Protein AF-A0A512UKI4-F1 (afdb_monomer_lite)

Secondary structure (DSSP, 8-state):
--HHHHHHHHHHHTT---TTHHHHHHT-------------S---S-----EEE--EEEEETTEEEEESS-SSTTTSPPSEEETTSPBP--GGG-GGGPPPPTT---SSSS------SS--TT-------

pLDDT: mean 79.52, std 14.05, range [40.56, 93.88]

Sequence (129 aa):
MSNIEQLFFLLKTHNFKTDGLENYLSDSPLETKTDGTTKDDSHWEYAFEVIVENQRGIKFLGIPLFSGKSLLPLVDPPMYQRLDGVKISLAHESMSNYPLRRRLDWSWPSWYVLMLHDVDEAGWVYSPF

Structure (mmCIF, N/CA/C/O backbone):
data_AF-A0A512UKI4-F1
#
_entry.id   AF-A0A512UKI4-F1
#
loop_
_atom_site.group_PDB
_atom_site.id
_atom_site.type_symbol
_atom_site.label_atom_id
_atom_site.label_alt_id
_atom_site.label_comp_id
_atom_site.label_asym_id
_atom_site.label_entity_id
_atom_site.label_seq_id
_atom_site.pdbx_PDB_ins_code
_atom_site.Cartn_x
_atom_site.Cartn_y
_atom_site.Cartn_z
_atom_site.occupancy
_atom_site.B_iso_or_equiv
_atom_site.auth_seq_id
_atom_site.auth_comp_id
_atom_site.auth_asym_id
_atom_site.auth_atom_id
_atom_site.pdbx_PDB_model_num
ATOM 1 N N . MET A 1 1 ? -0.323 -6.938 -23.222 1.00 51.78 1 MET A N 1
ATOM 2 C CA . MET A 1 1 ? -0.646 -5.947 -22.182 1.00 51.78 1 MET A CA 1
ATOM 3 C C . MET A 1 1 ? 0.643 -5.558 -21.501 1.00 51.78 1 MET A C 1
ATOM 5 O O . MET A 1 1 ? 1.372 -6.463 -21.099 1.00 51.78 1 MET A O 1
ATOM 9 N N . SER A 1 2 ? 0.952 -4.266 -21.437 1.00 68.12 2 SER A N 1
ATOM 10 C CA . SER A 1 2 ? 2.108 -3.780 -20.671 1.00 68.12 2 SER A CA 1
ATOM 11 C C . SER A 1 2 ? 1.886 -4.039 -19.173 1.00 68.12 2 SER A C 1
ATOM 13 O O . SER A 1 2 ? 0.745 -4.156 -18.721 1.00 68.12 2 SER A O 1
ATOM 15 N N . ASN A 1 3 ? 2.950 -4.137 -18.371 1.00 78.94 3 ASN A N 1
ATOM 16 C CA . ASN A 1 3 ? 2.784 -4.325 -16.922 1.00 78.94 3 ASN A CA 1
ATOM 17 C C . ASN A 1 3 ? 2.151 -3.099 -16.236 1.00 78.94 3 ASN A C 1
ATOM 19 O O . ASN A 1 3 ? 1.523 -3.249 -15.190 1.00 78.94 3 ASN A O 1
ATOM 23 N N . ILE A 1 4 ? 2.220 -1.917 -16.862 1.00 83.81 4 ILE A N 1
ATOM 24 C CA . ILE A 1 4 ? 1.447 -0.731 -16.459 1.00 83.81 4 ILE A CA 1
ATOM 25 C C . ILE A 1 4 ? -0.059 -0.960 -16.672 1.00 83.81 4 ILE A C 1
ATOM 27 O O . ILE A 1 4 ? -0.853 -0.706 -15.770 1.00 83.81 4 ILE A O 1
ATOM 31 N N . GLU A 1 5 ? -0.475 -1.485 -17.828 1.00 83.62 5 GLU A N 1
ATOM 32 C CA . GLU A 1 5 ? -1.890 -1.801 -18.082 1.00 83.62 5 GLU A CA 1
ATOM 33 C C . GLU A 1 5 ? -2.419 -2.856 -17.108 1.00 83.62 5 GLU A C 1
ATOM 35 O O . GLU A 1 5 ? -3.546 -2.737 -16.630 1.00 83.62 5 GLU A O 1
ATOM 40 N N . GLN A 1 6 ? -1.606 -3.867 -16.780 1.00 85.31 6 GLN A N 1
ATOM 41 C CA . GLN A 1 6 ? -1.963 -4.872 -15.776 1.00 85.31 6 GLN A CA 1
ATOM 42 C C . GLN A 1 6 ? -2.141 -4.250 -14.389 1.00 85.31 6 GLN A C 1
ATOM 44 O O . GLN A 1 6 ? -3.101 -4.589 -13.700 1.00 85.31 6 GLN A O 1
ATOM 49 N N . LEU A 1 7 ? -1.266 -3.317 -13.996 1.00 87.44 7 LEU A N 1
ATOM 50 C CA . LEU A 1 7 ? -1.404 -2.570 -12.747 1.00 87.44 7 LEU A CA 1
ATOM 51 C C . LEU A 1 7 ? -2.714 -1.777 -12.725 1.00 87.44 7 LEU A C 1
ATOM 53 O O . LEU A 1 7 ? -3.484 -1.907 -11.776 1.00 87.44 7 LEU A O 1
ATOM 57 N N . PHE A 1 8 ? -3.002 -0.996 -13.769 1.00 89.12 8 PHE A N 1
ATOM 58 C CA . PHE A 1 8 ? -4.243 -0.220 -13.833 1.00 89.12 8 PHE A CA 1
ATOM 59 C C . PHE A 1 8 ? -5.480 -1.106 -13.832 1.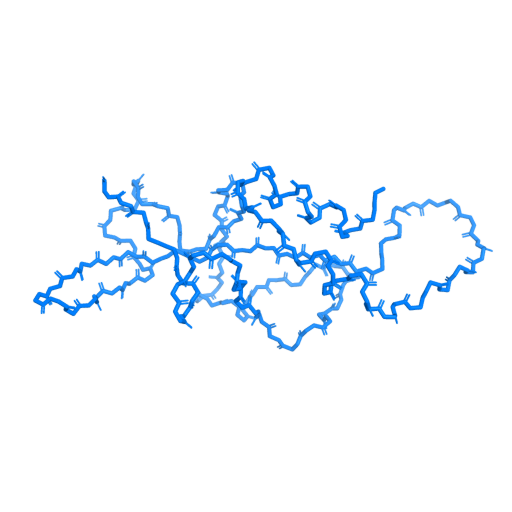00 89.12 8 PHE A C 1
ATOM 61 O O . PHE A 1 8 ? -6.450 -0.798 -13.142 1.00 89.12 8 PHE A O 1
ATOM 68 N N . PHE A 1 9 ? -5.452 -2.209 -14.577 1.00 88.75 9 PHE A N 1
ATOM 69 C CA . PHE A 1 9 ? -6.532 -3.185 -14.574 1.00 88.75 9 PHE A CA 1
ATOM 70 C C . PHE A 1 9 ? -6.758 -3.747 -13.170 1.00 88.75 9 PHE A C 1
ATOM 72 O O . PHE A 1 9 ? -7.896 -3.792 -12.705 1.00 88.75 9 PHE A O 1
ATOM 79 N N . LEU A 1 10 ? -5.685 -4.129 -12.480 1.00 89.25 10 LEU A N 1
ATOM 80 C CA . LEU A 1 10 ? -5.744 -4.686 -11.136 1.00 89.25 10 LEU A CA 1
ATOM 81 C C . LEU A 1 10 ? -6.292 -3.657 -10.136 1.00 89.25 10 LEU A C 1
ATOM 83 O O . LEU A 1 10 ? -7.233 -3.961 -9.407 1.00 89.25 10 LEU A O 1
ATOM 87 N N . LEU A 1 11 ? -5.786 -2.423 -10.150 1.00 89.88 11 LEU A N 1
ATOM 88 C CA . LEU A 1 11 ? -6.280 -1.333 -9.303 1.00 89.88 11 LEU A CA 1
ATOM 89 C C . LEU A 1 11 ? -7.776 -1.070 -9.539 1.00 89.88 11 LEU A C 1
ATOM 91 O O . LEU A 1 11 ? -8.565 -1.115 -8.594 1.00 89.88 11 LEU A O 1
ATOM 95 N N . LYS A 1 12 ? -8.192 -0.900 -10.799 1.00 90.19 12 LYS A N 1
ATOM 96 C CA . LYS A 1 12 ? -9.599 -0.657 -11.161 1.00 90.19 12 LYS A CA 1
ATOM 97 C C . LYS A 1 12 ? -10.510 -1.820 -10.771 1.00 90.19 12 LYS A C 1
ATOM 99 O O . LYS A 1 12 ? -11.610 -1.589 -10.279 1.00 90.19 12 LYS A O 1
ATOM 104 N N . THR A 1 13 ? -10.045 -3.059 -10.944 1.00 92.25 13 THR A N 1
ATOM 105 C CA . THR A 1 13 ? -10.786 -4.271 -10.548 1.00 92.25 13 THR A CA 1
ATOM 106 C C . THR A 1 13 ? -11.046 -4.307 -9.043 1.00 92.25 13 THR A C 1
ATOM 108 O O . THR A 1 13 ? -12.090 -4.789 -8.611 1.00 92.25 13 THR A O 1
ATOM 111 N N . HIS A 1 14 ? -10.134 -3.752 -8.245 1.00 87.62 14 HIS A N 1
ATOM 112 C CA . HIS A 1 14 ? -10.255 -3.664 -6.791 1.00 87.62 14 HIS A CA 1
ATOM 113 C C . HIS A 1 14 ? -10.781 -2.305 -6.304 1.00 87.62 14 HIS A C 1
ATOM 115 O O . HIS A 1 14 ? -10.539 -1.924 -5.162 1.00 87.62 14 HIS A O 1
ATOM 121 N N . ASN A 1 15 ? -11.537 -1.590 -7.146 1.00 85.81 15 ASN A N 1
ATOM 122 C CA . ASN A 1 15 ? -12.182 -0.307 -6.842 1.00 85.81 15 ASN A CA 1
ATOM 123 C C . ASN A 1 15 ? -11.225 0.843 -6.483 1.00 85.81 15 ASN A C 1
ATOM 125 O O . ASN A 1 15 ? -11.661 1.856 -5.930 1.00 85.81 15 ASN A O 1
ATOM 129 N N . PHE A 1 16 ? -9.944 0.739 -6.836 1.00 85.56 16 PHE A N 1
ATOM 130 C CA . PHE A 1 16 ? -9.043 1.882 -6.798 1.00 85.56 16 PHE A CA 1
ATOM 131 C C . PHE A 1 16 ? -9.302 2.724 -8.040 1.00 85.56 16 PHE A C 1
ATOM 133 O O . PHE A 1 16 ? -9.188 2.256 -9.177 1.00 85.56 16 PHE A O 1
ATOM 140 N N . LYS A 1 17 ? -9.653 3.989 -7.823 1.00 83.50 17 LYS A N 1
ATOM 141 C CA . LYS A 1 17 ? -9.563 4.985 -8.884 1.00 83.50 17 LYS A CA 1
ATOM 142 C C . LYS A 1 17 ? -8.071 5.198 -9.182 1.00 83.50 17 LYS A C 1
ATOM 144 O O . LYS A 1 17 ? -7.221 5.064 -8.302 1.00 83.50 17 LYS A O 1
ATOM 149 N N . THR A 1 18 ? -7.745 5.428 -10.445 1.00 84.81 18 THR A N 1
ATOM 150 C CA . THR A 1 18 ? -6.351 5.564 -10.898 1.00 84.81 18 THR A CA 1
ATOM 151 C C . THR A 1 18 ? -6.090 6.916 -11.535 1.00 84.81 18 THR A C 1
ATOM 153 O O . THR A 1 18 ? -4.981 7.143 -11.999 1.00 84.81 18 THR A O 1
ATOM 156 N N . ASP A 1 19 ? -7.089 7.803 -11.522 1.00 83.25 19 ASP A N 1
ATOM 157 C CA . ASP A 1 19 ? -7.083 9.068 -12.244 1.00 83.25 19 ASP A CA 1
ATOM 158 C C . ASP A 1 19 ? -5.819 9.877 -11.918 1.00 83.25 19 ASP A C 1
ATOM 160 O O . ASP A 1 19 ? -5.608 10.311 -10.784 1.00 83.25 19 ASP A O 1
ATOM 164 N N . GLY A 1 20 ? -4.970 10.073 -12.924 1.00 79.38 20 GLY A N 1
ATOM 165 C CA . GLY A 1 20 ? -3.742 10.858 -12.817 1.00 79.38 20 GLY A CA 1
ATOM 166 C C . GLY A 1 20 ? -2.484 10.020 -12.601 1.00 79.38 20 GLY A C 1
ATOM 167 O O . GLY A 1 20 ? -1.412 10.469 -13.005 1.00 79.38 20 GLY A O 1
ATOM 168 N N . LEU A 1 21 ? -2.589 8.788 -12.084 1.00 83.31 21 LEU A N 1
ATOM 169 C CA . LEU A 1 21 ? -1.461 7.848 -12.020 1.00 83.31 21 LEU A CA 1
ATOM 170 C C . LEU A 1 21 ? -0.964 7.495 -13.432 1.00 83.31 21 LEU A C 1
ATOM 172 O O . LEU A 1 21 ? 0.236 7.299 -13.629 1.00 83.31 21 LEU A O 1
ATOM 176 N N . GLU A 1 22 ? -1.863 7.482 -14.422 1.00 80.25 22 GLU A N 1
ATOM 177 C CA . GLU A 1 22 ? -1.510 7.296 -15.832 1.00 80.25 22 GLU A CA 1
ATOM 178 C C . GLU A 1 22 ? -0.489 8.332 -16.299 1.00 80.25 22 GLU A C 1
ATOM 180 O O . GLU A 1 22 ? 0.485 7.964 -16.948 1.00 80.25 22 GLU A O 1
ATOM 185 N N . ASN A 1 23 ? -0.648 9.599 -15.914 1.00 78.19 23 ASN A N 1
ATOM 186 C CA . ASN A 1 23 ? 0.254 10.669 -16.340 1.00 78.19 23 ASN A CA 1
ATOM 187 C C . ASN A 1 23 ? 1.652 10.504 -15.722 1.00 78.19 23 ASN A C 1
ATOM 189 O O . ASN A 1 23 ? 2.651 10.654 -16.416 1.00 78.19 23 ASN A O 1
ATOM 193 N N . TYR A 1 24 ? 1.732 10.123 -14.442 1.00 76.50 24 TYR A N 1
ATOM 194 C CA . TYR A 1 24 ? 3.014 9.941 -13.749 1.00 76.50 24 TYR A CA 1
ATOM 195 C C . TYR A 1 24 ? 3.808 8.729 -14.249 1.00 76.50 24 TYR A C 1
ATOM 197 O O . TYR A 1 24 ? 5.036 8.771 -14.290 1.00 76.50 24 TYR A O 1
ATOM 205 N N . LEU A 1 25 ? 3.122 7.643 -14.615 1.00 77.69 25 LEU A N 1
ATOM 206 C CA . LEU A 1 25 ? 3.778 6.421 -15.085 1.00 77.69 25 LEU A CA 1
ATOM 207 C C . LEU A 1 25 ? 4.061 6.434 -16.594 1.00 77.69 25 LEU A C 1
ATOM 209 O O . LEU A 1 25 ? 4.977 5.740 -17.031 1.00 77.69 25 LEU A O 1
ATOM 213 N N . SER A 1 26 ? 3.320 7.222 -17.382 1.00 66.06 26 SER A N 1
ATOM 214 C CA . SER A 1 26 ? 3.528 7.326 -18.838 1.00 66.06 26 SER A CA 1
ATOM 215 C C . SER A 1 26 ? 4.738 8.182 -19.220 1.00 66.06 26 SER A C 1
ATOM 217 O O . SER A 1 26 ? 5.324 7.950 -20.273 1.00 66.06 26 SER A O 1
ATOM 219 N N . ASP A 1 27 ? 5.140 9.129 -18.367 1.00 57.28 27 ASP A N 1
ATOM 220 C CA . ASP A 1 27 ? 6.273 10.036 -18.618 1.00 57.28 27 ASP A CA 1
ATOM 221 C C . ASP A 1 27 ? 7.645 9.437 -18.261 1.00 57.28 27 ASP A C 1
ATOM 223 O O . ASP A 1 27 ? 8.673 10.094 -18.431 1.00 57.28 27 ASP A O 1
ATOM 227 N N . SER A 1 28 ? 7.706 8.193 -17.770 1.00 55.38 28 SER A N 1
ATOM 228 C CA . SER A 1 28 ? 8.994 7.552 -17.494 1.00 55.38 28 SER A CA 1
ATOM 229 C C . SER A 1 28 ? 9.685 7.160 -18.809 1.00 55.38 28 SER A C 1
ATOM 231 O O . SER A 1 28 ? 9.144 6.332 -19.546 1.00 55.38 28 SER A O 1
ATOM 233 N N . PRO A 1 29 ? 10.887 7.695 -19.112 1.00 48.19 29 PRO A N 1
ATOM 234 C CA . PRO A 1 29 ? 11.662 7.322 -20.288 1.00 48.19 29 PRO A CA 1
ATOM 235 C C . PRO A 1 29 ? 12.311 5.958 -20.032 1.00 48.19 29 PRO A C 1
ATOM 237 O O . PRO A 1 29 ? 13.512 5.848 -19.803 1.00 48.19 29 PRO A O 1
ATOM 240 N N . LEU A 1 30 ? 11.500 4.906 -19.993 1.00 52.75 30 LEU A N 1
ATOM 241 C CA . LEU A 1 30 ? 11.996 3.539 -19.976 1.00 52.75 30 LEU A CA 1
ATOM 242 C C . LEU A 1 30 ? 12.351 3.197 -21.423 1.00 52.75 30 LEU A C 1
ATOM 244 O O . LEU A 1 30 ? 11.484 3.113 -22.296 1.00 52.75 30 LEU A O 1
ATOM 248 N N . GLU A 1 31 ? 13.657 3.153 -21.692 1.00 45.91 31 GLU A N 1
ATOM 249 C CA . GLU A 1 31 ? 14.222 2.874 -23.006 1.00 45.91 31 GLU A CA 1
ATOM 250 C C . GLU A 1 31 ? 13.696 1.535 -23.528 1.00 45.91 31 GLU A C 1
ATOM 252 O O . GLU A 1 31 ? 14.177 0.467 -23.161 1.00 45.91 31 GLU A O 1
ATOM 257 N N . THR A 1 32 ? 12.758 1.583 -24.471 1.00 42.50 32 THR A N 1
ATOM 258 C CA . THR A 1 32 ? 12.370 0.406 -25.247 1.00 42.50 32 THR A CA 1
ATOM 259 C C . THR A 1 32 ? 13.504 0.049 -26.207 1.00 42.50 32 THR A C 1
ATOM 261 O O . THR A 1 32 ? 13.480 0.369 -27.395 1.00 42.50 32 THR A O 1
ATOM 264 N N . LYS A 1 33 ? 14.539 -0.632 -25.708 1.00 44.94 33 LYS A N 1
ATOM 265 C CA . LYS A 1 33 ? 15.500 -1.325 -26.571 1.00 44.94 33 LYS A CA 1
ATOM 266 C C . LYS A 1 33 ? 14.844 -2.586 -27.117 1.00 44.94 33 LYS A C 1
ATOM 268 O O . LYS A 1 33 ? 14.987 -3.677 -26.577 1.00 44.94 33 LYS A O 1
ATOM 273 N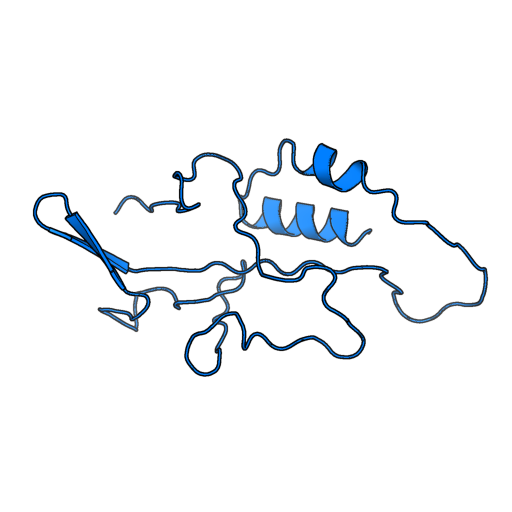 N . THR A 1 34 ? 14.118 -2.431 -28.218 1.00 44.84 34 THR A N 1
ATOM 274 C CA . THR A 1 34 ? 13.793 -3.545 -29.111 1.00 44.84 34 THR A CA 1
ATOM 275 C C . THR A 1 34 ? 15.068 -3.994 -29.816 1.00 44.84 34 THR A C 1
ATOM 277 O O . THR A 1 34 ? 15.401 -3.462 -30.873 1.00 44.84 34 THR A O 1
ATOM 280 N N . ASP A 1 35 ? 15.775 -4.964 -29.236 1.00 43.66 35 ASP A N 1
ATOM 281 C CA . ASP A 1 35 ? 16.711 -5.791 -29.994 1.00 43.66 35 ASP A CA 1
ATOM 282 C C . ASP A 1 35 ? 15.992 -7.079 -30.413 1.00 43.66 35 ASP A C 1
ATOM 284 O O . ASP A 1 35 ? 15.374 -7.779 -29.607 1.00 43.66 35 ASP A O 1
ATOM 288 N N . GLY A 1 36 ? 15.958 -7.326 -31.718 1.00 56.41 36 GLY A N 1
ATOM 289 C CA . GLY A 1 36 ? 15.146 -8.376 -32.310 1.00 56.41 36 GLY A CA 1
ATOM 290 C C . GLY A 1 36 ? 15.835 -9.725 -32.203 1.00 56.41 36 GLY A C 1
ATOM 291 O O . GLY A 1 36 ? 16.745 -9.991 -32.977 1.00 56.41 36 GLY A O 1
ATOM 292 N N . THR A 1 37 ? 15.376 -10.616 -31.320 1.00 40.56 37 THR A N 1
ATOM 293 C CA . THR A 1 37 ? 15.659 -12.062 -31.396 1.00 40.56 37 THR A CA 1
ATOM 294 C C . THR A 1 37 ? 14.565 -12.877 -30.680 1.00 40.56 37 THR A C 1
ATOM 296 O O . THR A 1 37 ? 14.385 -12.783 -29.476 1.00 40.56 37 THR A O 1
ATOM 299 N N . THR A 1 38 ? 13.819 -13.644 -31.487 1.00 43.84 38 THR A N 1
ATOM 300 C CA . THR A 1 38 ? 13.020 -14.868 -31.219 1.00 43.84 38 THR A CA 1
ATOM 301 C C . THR A 1 38 ? 12.186 -15.036 -29.932 1.00 43.84 38 THR A C 1
ATOM 303 O O . THR A 1 38 ? 12.714 -15.214 -28.844 1.00 43.84 38 THR A O 1
ATOM 306 N N . LYS A 1 39 ? 10.862 -15.174 -30.149 1.00 56.72 39 LYS A N 1
ATOM 307 C CA . LYS A 1 39 ? 9.850 -15.946 -29.386 1.00 56.72 39 LYS A CA 1
ATOM 308 C C . LYS A 1 39 ? 10.416 -17.000 -28.408 1.00 56.72 39 LYS A C 1
ATOM 310 O O . LYS A 1 39 ? 10.835 -18.057 -28.870 1.00 56.72 39 LYS A O 1
ATOM 315 N N . ASP A 1 40 ? 10.314 -16.760 -27.106 1.00 50.78 40 ASP A N 1
ATOM 316 C CA . ASP A 1 40 ? 9.450 -17.454 -26.128 1.00 50.78 40 ASP A CA 1
ATOM 317 C C . ASP A 1 40 ? 9.671 -16.784 -24.754 1.00 50.78 40 ASP A C 1
ATOM 319 O O . ASP A 1 40 ? 10.725 -16.196 -24.529 1.00 50.78 40 ASP A O 1
ATOM 323 N N . ASP A 1 41 ? 8.685 -16.858 -23.865 1.00 50.88 41 ASP A N 1
ATOM 324 C CA . ASP A 1 41 ? 8.558 -16.152 -22.577 1.00 50.88 41 ASP A CA 1
ATOM 325 C C . ASP A 1 41 ? 8.127 -14.677 -22.677 1.00 50.88 41 ASP A C 1
ATOM 327 O O . ASP A 1 41 ? 8.710 -13.840 -23.363 1.00 50.88 41 ASP A O 1
ATOM 331 N N . SER A 1 42 ? 7.067 -14.329 -21.947 1.00 56.16 42 SER A N 1
ATOM 332 C CA . SER A 1 42 ? 6.592 -12.957 -21.760 1.00 56.16 42 SER A CA 1
ATOM 333 C C . SER A 1 42 ? 7.671 -12.104 -21.075 1.00 56.16 42 SER A C 1
ATOM 335 O O . SER A 1 42 ? 7.692 -11.995 -19.848 1.00 56.16 42 SER A O 1
ATOM 337 N N . HIS A 1 43 ? 8.584 -11.534 -21.862 1.00 57.78 43 HIS A N 1
ATOM 338 C CA . HIS A 1 43 ? 9.648 -10.652 -21.397 1.00 57.78 43 HIS A CA 1
ATOM 339 C C . HIS A 1 43 ? 9.040 -9.313 -20.970 1.00 57.78 43 HIS A C 1
ATOM 341 O O . HIS A 1 43 ? 8.799 -8.425 -21.78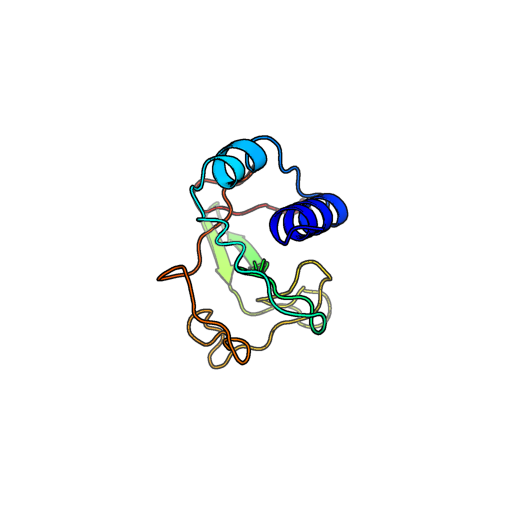8 1.00 57.78 43 HIS A O 1
ATOM 347 N N . TRP A 1 44 ? 8.724 -9.192 -19.685 1.00 65.44 44 TRP A N 1
ATOM 348 C CA . TRP A 1 44 ? 8.398 -7.909 -19.082 1.00 65.44 44 TRP A CA 1
ATOM 349 C C . TRP A 1 44 ? 9.693 -7.227 -18.622 1.00 65.44 44 TRP A C 1
ATOM 351 O O . TRP A 1 44 ? 10.619 -7.888 -18.165 1.00 65.44 44 TRP A O 1
ATOM 361 N N . GLU A 1 45 ? 9.761 -5.904 -18.756 1.00 74.94 45 GLU A N 1
ATOM 362 C CA . GLU A 1 45 ? 10.926 -5.108 -18.337 1.00 74.94 45 GLU A CA 1
ATOM 363 C C . GLU A 1 45 ? 10.858 -4.723 -16.849 1.00 74.94 45 GLU A C 1
ATOM 365 O O . GLU A 1 45 ? 11.865 -4.695 -16.152 1.00 74.94 45 GLU A O 1
ATOM 370 N N . TYR A 1 46 ? 9.651 -4.492 -16.331 1.00 79.94 46 TYR A N 1
ATOM 371 C CA . TYR A 1 46 ? 9.390 -4.141 -14.933 1.00 79.94 46 TYR A CA 1
ATOM 372 C C . TYR A 1 46 ? 8.064 -4.751 -14.482 1.00 79.94 46 TYR A C 1
ATOM 374 O O . TYR A 1 46 ? 7.186 -4.967 -15.312 1.00 79.94 46 TYR A O 1
ATOM 382 N N . ALA A 1 47 ? 7.875 -5.001 -13.186 1.00 84.38 47 ALA A N 1
ATOM 383 C CA . ALA A 1 47 ? 6.618 -5.485 -12.610 1.00 84.38 47 ALA A CA 1
ATOM 384 C C . ALA A 1 47 ? 6.297 -4.727 -11.317 1.00 84.38 47 ALA A C 1
ATOM 386 O O . ALA A 1 47 ? 7.201 -4.376 -10.564 1.00 84.38 47 ALA A O 1
ATOM 387 N N . PHE A 1 48 ? 5.009 -4.504 -11.055 1.00 87.38 48 PHE A N 1
ATOM 388 C CA . PHE A 1 48 ? 4.547 -3.819 -9.852 1.00 87.38 48 PHE A CA 1
ATOM 389 C C . PHE A 1 48 ? 3.933 -4.803 -8.867 1.00 87.38 48 PHE A C 1
ATOM 391 O O . PHE A 1 48 ? 3.234 -5.743 -9.254 1.00 87.38 48 PHE A O 1
ATOM 398 N N . GLU A 1 49 ? 4.153 -4.546 -7.584 1.00 88.75 49 GLU A N 1
ATOM 399 C CA . GLU A 1 49 ? 3.463 -5.236 -6.508 1.00 88.75 49 GLU A CA 1
ATOM 400 C C . GLU A 1 49 ? 2.730 -4.221 -5.640 1.00 88.75 49 GLU A C 1
ATOM 402 O O . GLU A 1 49 ? 3.302 -3.217 -5.221 1.00 88.75 49 GLU A O 1
ATOM 407 N N . VAL A 1 50 ? 1.448 -4.491 -5.394 1.00 91.75 50 VAL A N 1
ATOM 408 C CA . VAL A 1 50 ? 0.591 -3.662 -4.548 1.00 91.75 50 VAL A CA 1
ATOM 409 C C . VAL A 1 50 ? 0.127 -4.506 -3.376 1.00 91.75 50 VAL A C 1
ATOM 411 O O . VAL A 1 50 ? -0.435 -5.592 -3.549 1.00 91.75 50 VAL A O 1
ATOM 414 N N . ILE A 1 51 ? 0.402 -4.004 -2.180 1.00 93.88 51 ILE A N 1
ATOM 415 C CA . ILE A 1 51 ? 0.121 -4.669 -0.915 1.00 93.88 51 ILE A CA 1
ATOM 416 C C . ILE A 1 51 ? -0.689 -3.704 -0.069 1.00 93.88 51 ILE A C 1
ATOM 418 O O . ILE A 1 51 ? -0.369 -2.521 0.015 1.00 93.88 51 ILE A O 1
ATOM 422 N N . VAL A 1 52 ? -1.735 -4.227 0.553 1.00 92.75 52 VAL A N 1
ATOM 423 C CA . VAL A 1 52 ? -2.549 -3.499 1.517 1.00 92.75 52 VAL A CA 1
ATOM 424 C C . VAL A 1 52 ? -2.031 -3.829 2.906 1.00 92.75 52 VAL A C 1
ATOM 426 O O . VAL A 1 52 ? -2.048 -4.993 3.319 1.00 92.75 52 VAL A O 1
ATOM 429 N N . GLU A 1 53 ? -1.580 -2.801 3.617 1.00 93.44 53 GLU A N 1
ATOM 430 C CA . GL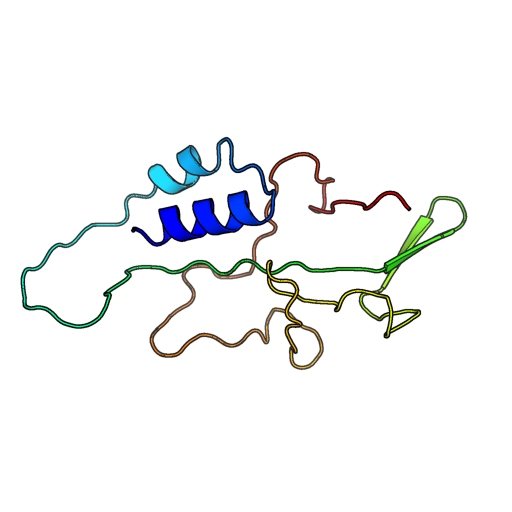U A 1 53 ? -1.369 -2.863 5.057 1.00 93.44 53 GLU A CA 1
ATOM 431 C C . GLU A 1 53 ? -2.680 -2.516 5.765 1.00 93.44 53 GLU A C 1
ATOM 433 O O . GLU A 1 53 ? -3.333 -1.525 5.452 1.00 93.44 53 GLU A O 1
ATOM 438 N N . ASN A 1 54 ? -3.069 -3.343 6.728 1.00 90.88 54 ASN A N 1
ATOM 439 C CA . ASN A 1 54 ? -4.256 -3.158 7.540 1.00 90.88 54 ASN A CA 1
ATOM 440 C C . ASN A 1 54 ? -3.859 -3.050 9.012 1.00 90.88 54 ASN A C 1
ATOM 442 O O . ASN A 1 54 ? -3.212 -3.949 9.564 1.00 90.88 54 ASN A O 1
ATOM 446 N N . GLN A 1 55 ? -4.366 -2.019 9.678 1.00 89.06 55 GLN A N 1
ATOM 447 C CA . GLN A 1 55 ? -4.290 -1.877 11.127 1.00 89.06 55 GLN A CA 1
ATOM 448 C C . GLN A 1 55 ? -5.694 -1.844 11.734 1.00 89.06 55 GLN A C 1
ATOM 450 O O . GLN A 1 55 ? -6.657 -1.426 11.092 1.00 89.06 55 GLN A O 1
ATOM 455 N N . ARG A 1 56 ? -5.823 -2.315 12.978 1.00 84.56 56 ARG A N 1
ATOM 456 C CA . ARG A 1 56 ? -7.067 -2.229 13.759 1.00 84.56 56 ARG A CA 1
ATOM 457 C C . ARG A 1 56 ? -6.813 -1.416 14.995 1.00 84.56 56 ARG A C 1
ATOM 459 O O . ARG A 1 56 ? -5.729 -1.473 15.564 1.00 84.56 56 ARG A O 1
ATOM 466 N N . GLY A 1 57 ? -7.816 -0.685 15.434 1.00 79.94 57 GLY A N 1
ATOM 467 C CA . GLY A 1 57 ? -7.643 0.161 16.588 1.00 79.94 57 GLY A CA 1
ATOM 468 C C . GLY A 1 57 ? -8.944 0.623 17.180 1.00 79.94 57 GLY A C 1
ATOM 469 O O . GLY A 1 57 ? -10.024 0.416 16.630 1.00 79.94 57 GLY A O 1
ATOM 470 N N . ILE A 1 58 ? -8.801 1.280 18.316 1.00 78.06 58 ILE A N 1
ATOM 471 C CA . ILE A 1 58 ? -9.882 1.988 18.978 1.00 78.06 58 ILE A CA 1
ATOM 472 C C . ILE A 1 58 ? -9.496 3.456 19.076 1.00 78.06 58 ILE A C 1
ATOM 474 O O . ILE A 1 58 ? -8.333 3.793 19.299 1.00 78.06 58 ILE A O 1
ATOM 478 N N . LYS A 1 59 ? -10.475 4.345 18.927 1.00 79.06 59 LYS A N 1
ATOM 479 C CA . LYS A 1 59 ? -10.295 5.745 19.312 1.00 79.06 59 LYS A CA 1
ATOM 480 C C . LYS A 1 59 ? -10.694 5.881 20.774 1.00 79.06 59 LYS A C 1
ATOM 482 O O . LYS A 1 59 ? -11.878 5.832 21.096 1.00 79.06 59 LYS A O 1
ATOM 487 N N . PHE A 1 60 ? -9.713 6.040 21.657 1.00 80.94 60 PHE A N 1
ATOM 488 C CA . PHE A 1 60 ? -9.955 6.278 23.078 1.00 80.94 60 PHE A CA 1
ATOM 489 C C . PHE A 1 60 ? -9.748 7.764 23.379 1.00 80.94 60 PHE A C 1
ATOM 491 O O . PHE A 1 60 ? -8.646 8.280 23.218 1.00 80.94 60 PHE A O 1
ATOM 498 N N . LEU A 1 61 ? -10.819 8.469 23.765 1.00 88.06 61 LEU A N 1
ATOM 499 C CA . LEU A 1 61 ? -10.808 9.921 24.027 1.00 88.06 61 LEU A CA 1
ATOM 500 C C . LEU A 1 61 ? -10.217 10.761 22.874 1.00 88.06 61 LEU A C 1
ATOM 502 O O . LEU A 1 61 ? -9.510 11.738 23.095 1.00 88.06 61 LEU A O 1
ATOM 506 N N . GLY A 1 62 ? -10.493 10.364 21.629 1.00 80.56 62 GLY A N 1
ATOM 507 C CA . GLY A 1 62 ? -9.983 11.038 20.429 1.00 80.56 62 GLY A CA 1
ATOM 508 C C . GLY A 1 62 ? -8.573 10.619 20.005 1.00 80.56 62 GLY A C 1
ATOM 509 O O . GLY A 1 62 ? -8.166 10.958 18.898 1.00 80.56 62 GLY A O 1
ATOM 510 N N . ILE A 1 63 ? -7.857 9.834 20.816 1.00 80.69 63 ILE A N 1
ATOM 511 C CA . ILE A 1 63 ? -6.535 9.304 20.470 1.00 80.69 63 ILE A CA 1
ATOM 512 C C . ILE A 1 63 ? -6.717 8.001 19.679 1.00 80.69 63 ILE A C 1
ATOM 514 O O . ILE A 1 63 ? -7.293 7.047 20.216 1.00 80.69 63 ILE A O 1
ATOM 518 N N . PRO A 1 64 ? -6.258 7.929 18.417 1.00 76.56 64 PRO A N 1
ATOM 519 C CA . PRO A 1 64 ? -6.257 6.684 17.667 1.00 76.56 64 PRO A CA 1
ATOM 520 C C . PRO A 1 64 ? -5.188 5.733 18.215 1.00 76.56 64 PRO A C 1
ATOM 522 O O . PRO A 1 64 ? -3.999 6.040 18.195 1.00 76.56 64 PRO A O 1
ATOM 525 N N . LEU A 1 65 ? -5.612 4.568 18.697 1.00 82.19 65 LEU A N 1
ATOM 526 C CA . LEU A 1 65 ? -4.726 3.501 19.151 1.00 82.19 65 LEU A CA 1
ATOM 527 C C . LEU A 1 65 ? -4.838 2.331 18.181 1.00 82.19 65 LEU A C 1
ATOM 529 O O . LEU A 1 65 ? -5.744 1.508 18.314 1.00 82.19 65 LEU A O 1
ATOM 533 N N . PHE A 1 66 ? -3.936 2.282 17.201 1.00 80.62 66 PHE A N 1
ATOM 534 C CA . PHE A 1 66 ? -3.881 1.229 16.191 1.00 80.62 66 PHE A CA 1
ATOM 535 C C . PHE A 1 66 ? -2.803 0.184 16.505 1.00 80.62 66 PHE A C 1
ATOM 537 O O . PHE A 1 66 ? -1.760 0.480 17.086 1.00 80.62 66 PHE A O 1
ATOM 544 N N . SER A 1 67 ? -3.069 -1.058 16.116 1.00 79.19 67 SER A N 1
ATOM 545 C CA . SER A 1 67 ? -2.170 -2.202 16.190 1.00 79.19 67 SER A CA 1
ATOM 546 C C . SER A 1 67 ? -2.286 -3.016 14.903 1.00 79.19 67 SER A C 1
ATOM 548 O O . SER A 1 67 ? -3.383 -3.268 14.396 1.00 79.19 67 SER A O 1
ATOM 550 N N . GLY A 1 68 ? -1.145 -3.475 14.388 1.00 71.44 68 GLY A N 1
ATOM 551 C CA . GLY A 1 68 ? -1.103 -4.440 13.284 1.00 71.44 68 GLY A CA 1
ATOM 552 C C . GLY A 1 68 ? -1.599 -5.832 13.694 1.00 71.44 68 GLY A C 1
ATOM 553 O O . GLY A 1 68 ? -2.022 -6.620 12.846 1.00 71.44 68 GLY A O 1
ATOM 554 N N . LYS A 1 69 ? -1.615 -6.131 15.000 1.00 71.50 69 LYS A N 1
ATOM 555 C CA . LYS A 1 69 ? -2.073 -7.415 15.541 1.00 71.50 69 LYS A CA 1
ATOM 556 C C . LYS A 1 69 ? -3.575 -7.380 15.784 1.00 71.50 69 LYS A C 1
ATOM 558 O O . LYS A 1 69 ? -4.105 -6.424 16.342 1.00 71.50 69 LYS A O 1
ATOM 563 N N . SER A 1 70 ? -4.247 -8.436 15.339 1.00 63.38 70 SER A N 1
ATOM 564 C CA . SER A 1 70 ? -5.698 -8.569 15.437 1.00 63.38 70 SER A CA 1
ATOM 565 C C . SER A 1 70 ? -6.175 -8.644 16.891 1.00 63.38 70 SER A C 1
ATOM 567 O O . SER A 1 70 ? -5.520 -9.260 17.734 1.00 63.38 70 SER A O 1
ATOM 569 N N . LEU A 1 71 ? -7.333 -8.035 17.161 1.00 64.25 71 LEU A N 1
ATOM 570 C CA . LEU A 1 71 ? -8.075 -8.227 18.410 1.00 64.25 71 LEU A CA 1
ATOM 571 C C . LEU A 1 71 ? -9.004 -9.451 18.306 1.00 64.25 71 LEU A C 1
ATOM 573 O O . LEU A 1 71 ? -9.259 -10.102 19.318 1.00 64.25 71 LEU A O 1
ATOM 577 N N . LEU A 1 72 ? -9.467 -9.792 17.092 1.00 73.75 72 LEU A N 1
ATOM 578 C CA . LEU A 1 72 ? -10.313 -10.949 16.772 1.00 73.75 72 LEU A CA 1
ATOM 579 C C . LEU A 1 72 ? -9.860 -11.632 15.455 1.00 73.75 72 LEU A C 1
ATOM 581 O O . LEU A 1 72 ? -10.405 -11.348 14.384 1.00 73.75 72 LEU A O 1
ATOM 585 N N . PRO A 1 73 ? -8.900 -12.579 15.499 1.00 67.50 73 PRO A N 1
ATOM 586 C CA . PRO A 1 73 ? -8.165 -13.065 14.316 1.00 67.50 73 PRO A CA 1
ATOM 587 C C . PRO A 1 73 ? -8.989 -13.846 13.288 1.00 67.50 73 PRO A C 1
ATOM 589 O O . PRO A 1 73 ? -8.459 -14.222 12.246 1.00 67.50 73 PRO A O 1
ATOM 592 N N . LEU A 1 74 ? -10.260 -14.123 13.583 1.00 73.50 74 LEU A N 1
ATOM 593 C CA . LEU A 1 74 ? -11.159 -14.857 12.697 1.00 73.50 74 LEU A CA 1
ATOM 594 C C . LEU A 1 74 ? -11.988 -13.941 11.784 1.00 73.50 74 LEU A C 1
ATOM 596 O O . LEU A 1 74 ? -12.442 -14.386 10.736 1.00 73.50 74 LEU A O 1
ATOM 600 N N . VAL A 1 75 ? -12.223 -12.698 12.211 1.00 78.38 75 VAL A N 1
ATOM 601 C CA . VAL A 1 75 ? -13.095 -11.732 11.517 1.00 78.38 75 VAL A CA 1
ATOM 602 C C . VAL A 1 75 ? -12.269 -10.606 10.909 1.00 78.38 75 VAL A C 1
ATOM 604 O O . VAL A 1 75 ? -12.609 -10.083 9.850 1.00 78.38 75 VAL A O 1
ATOM 607 N N . ASP A 1 76 ? -11.161 -10.255 11.559 1.00 79.81 76 ASP A N 1
ATOM 608 C CA . ASP A 1 76 ? -10.290 -9.195 11.084 1.00 79.81 76 ASP A CA 1
ATOM 609 C C . ASP A 1 76 ? -9.518 -9.638 9.828 1.00 79.81 76 ASP A C 1
ATOM 611 O O . ASP A 1 76 ? -9.039 -10.777 9.762 1.00 79.81 76 ASP A O 1
ATOM 615 N N . PRO A 1 77 ? -9.290 -8.731 8.857 1.00 85.50 77 PRO A N 1
ATOM 616 C CA . PRO A 1 77 ? -8.338 -8.981 7.782 1.00 85.50 77 PRO A CA 1
ATOM 617 C C . PRO A 1 77 ? -6.938 -9.334 8.336 1.00 85.50 77 PRO A C 1
ATOM 619 O O . PRO A 1 77 ? -6.634 -9.081 9.503 1.00 85.50 77 PRO A O 1
ATOM 622 N N . PRO A 1 78 ? -6.021 -9.887 7.536 1.00 88.62 78 PRO A N 1
ATOM 623 C CA . PRO A 1 78 ? -4.606 -9.989 7.905 1.00 88.62 78 PRO A CA 1
ATOM 624 C C . PRO A 1 78 ? -3.912 -8.613 7.940 1.00 88.62 78 PRO A C 1
ATOM 626 O O . PRO A 1 78 ? -4.400 -7.649 7.353 1.00 88.62 78 PRO A O 1
ATOM 629 N N . MET A 1 79 ? -2.765 -8.502 8.625 1.00 89.94 79 MET A N 1
ATOM 630 C CA . MET A 1 79 ? -1.956 -7.266 8.670 1.00 89.94 79 MET A CA 1
ATOM 631 C C . MET A 1 79 ? -1.462 -6.838 7.286 1.00 89.94 79 MET A C 1
ATOM 633 O O . MET A 1 79 ? -1.579 -5.673 6.946 1.00 89.94 79 MET A O 1
ATOM 637 N N . TYR A 1 80 ? -0.970 -7.778 6.480 1.00 93.19 80 TYR A N 1
ATOM 638 C CA . TYR A 1 80 ? -0.633 -7.533 5.082 1.00 93.19 80 TYR A CA 1
ATOM 639 C C . TYR A 1 80 ? -1.420 -8.489 4.197 1.00 93.19 80 TYR A C 1
ATOM 641 O O . TYR A 1 80 ? -1.487 -9.696 4.467 1.00 93.19 80 TYR A O 1
ATOM 649 N N . GLN A 1 81 ? -1.992 -7.960 3.125 1.00 92.94 81 GLN A N 1
ATOM 650 C CA . GLN A 1 81 ? -2.667 -8.746 2.099 1.00 92.94 81 GLN A CA 1
ATOM 651 C C . GLN A 1 81 ? -2.405 -8.194 0.713 1.00 92.94 81 GLN A C 1
ATOM 653 O O . GLN A 1 81 ? -2.086 -7.022 0.526 1.00 92.94 81 GLN A O 1
ATOM 658 N N . ARG A 1 82 ? -2.584 -9.057 -0.274 1.00 92.44 82 ARG A N 1
ATOM 659 C CA . ARG A 1 82 ? -2.734 -8.642 -1.662 1.00 92.44 82 ARG A CA 1
ATOM 660 C C . ARG A 1 82 ? -4.122 -8.043 -1.878 1.00 92.44 82 ARG A C 1
ATOM 662 O O . ARG A 1 82 ? -5.016 -8.187 -1.045 1.00 92.44 82 ARG A O 1
ATOM 669 N N . LEU A 1 83 ? -4.303 -7.385 -3.018 1.00 89.50 83 LEU A N 1
ATOM 670 C CA . LEU A 1 83 ? -5.583 -6.774 -3.377 1.00 89.50 83 LEU A CA 1
ATOM 671 C C . LEU A 1 83 ? -6.724 -7.793 -3.544 1.00 89.50 83 LEU A C 1
ATOM 673 O O . LEU A 1 83 ? -7.877 -7.467 -3.283 1.00 89.50 83 LEU A O 1
ATOM 677 N N . ASP A 1 84 ? -6.398 -9.050 -3.846 1.00 87.75 84 ASP A N 1
ATOM 678 C CA . ASP A 1 84 ? -7.328 -10.188 -3.854 1.00 87.75 84 ASP A CA 1
ATOM 679 C C . ASP A 1 84 ? -7.737 -10.687 -2.449 1.00 87.75 84 ASP A C 1
ATOM 681 O O . ASP A 1 84 ? -8.513 -11.635 -2.332 1.00 87.75 84 ASP A O 1
ATOM 685 N N . GLY A 1 85 ? -7.236 -10.062 -1.377 1.00 87.81 85 GLY A N 1
ATOM 686 C CA . GLY A 1 85 ? -7.507 -10.439 0.012 1.00 87.81 85 GLY A CA 1
ATOM 687 C C . GLY A 1 85 ? -6.647 -11.596 0.528 1.00 87.81 85 GLY A C 1
ATOM 688 O O . GLY A 1 85 ? -6.787 -12.000 1.684 1.00 87.81 85 GLY A O 1
ATOM 689 N N . VAL A 1 86 ? -5.729 -12.135 -0.281 1.00 90.81 86 VAL A N 1
ATOM 690 C CA . VAL A 1 86 ? -4.839 -13.214 0.156 1.00 90.81 86 VAL A CA 1
ATOM 691 C C . VAL A 1 86 ? -3.808 -12.668 1.142 1.00 90.81 86 VAL A C 1
ATOM 693 O O . VAL A 1 86 ? -3.047 -11.745 0.839 1.00 90.81 86 VAL A O 1
ATOM 696 N N . LYS A 1 87 ? -3.753 -13.281 2.330 1.00 91.69 87 LYS A N 1
ATOM 697 C CA . LYS A 1 87 ? -2.780 -12.960 3.380 1.00 91.69 87 LYS A CA 1
ATOM 698 C C . LYS A 1 87 ? -1.344 -13.120 2.883 1.00 91.69 87 LYS A C 1
ATOM 700 O O . LYS A 1 87 ? -0.972 -14.160 2.343 1.00 91.69 87 LYS A O 1
ATOM 705 N N . ILE A 1 88 ? -0.511 -12.135 3.201 1.00 92.38 88 ILE A N 1
ATOM 706 C CA . ILE A 1 88 ? 0.939 -12.194 3.024 1.00 92.38 88 ILE A CA 1
ATOM 707 C C . ILE A 1 88 ? 1.576 -12.440 4.391 1.00 92.38 88 ILE A C 1
ATOM 709 O O . ILE A 1 88 ? 1.332 -11.710 5.351 1.00 92.38 88 ILE A O 1
ATOM 713 N N . SER A 1 89 ? 2.383 -13.496 4.492 1.00 90.06 89 SER A N 1
ATOM 714 C CA . SER A 1 89 ? 3.116 -13.819 5.715 1.00 90.06 89 SER A CA 1
ATOM 715 C C . SER A 1 89 ? 4.556 -13.349 5.587 1.00 90.06 89 SER A C 1
ATOM 717 O O . SER A 1 89 ? 5.312 -13.886 4.780 1.00 90.06 89 SER A O 1
ATOM 719 N N . LEU A 1 90 ? 4.931 -12.368 6.402 1.00 90.75 90 LEU A N 1
ATOM 720 C CA . LEU A 1 90 ? 6.275 -11.800 6.426 1.00 90.75 90 LEU A CA 1
ATOM 721 C C . LEU A 1 90 ? 6.991 -12.205 7.706 1.00 90.75 90 LEU A C 1
ATOM 723 O O . LEU A 1 90 ? 6.403 -12.188 8.791 1.00 90.75 90 LEU A O 1
ATOM 727 N N . ALA A 1 91 ? 8.273 -12.553 7.588 1.00 89.12 91 ALA A N 1
ATOM 728 C CA . ALA A 1 91 ? 9.105 -12.782 8.760 1.00 89.12 91 ALA A CA 1
ATOM 729 C C . ALA A 1 91 ? 9.122 -11.506 9.613 1.00 89.12 91 ALA A C 1
ATOM 731 O O . ALA A 1 91 ? 9.306 -10.407 9.087 1.00 89.12 91 ALA A O 1
ATOM 732 N N . HIS A 1 92 ? 8.901 -11.650 10.919 1.00 87.50 92 HIS A N 1
ATOM 733 C CA . HIS A 1 92 ? 8.835 -10.528 11.864 1.00 87.50 92 HIS A CA 1
ATOM 734 C C . HIS A 1 92 ? 7.824 -9.425 11.489 1.00 87.50 92 HIS A C 1
ATOM 736 O O . HIS A 1 92 ? 7.990 -8.293 11.928 1.00 87.50 92 HIS A O 1
ATOM 742 N N . GLU A 1 93 ? 6.805 -9.731 10.673 1.00 85.06 93 GLU A N 1
ATOM 743 C CA . GLU A 1 93 ? 5.752 -8.775 10.282 1.00 85.06 93 GLU A CA 1
ATOM 744 C C . GLU A 1 93 ? 6.300 -7.481 9.635 1.00 85.06 93 GLU A C 1
ATOM 746 O O . GLU A 1 93 ? 5.708 -6.409 9.755 1.00 85.06 93 GLU A O 1
ATOM 751 N N . SER A 1 94 ? 7.437 -7.568 8.933 1.00 89.44 94 SER A N 1
ATOM 752 C CA . SER A 1 94 ? 8.107 -6.405 8.341 1.00 89.44 94 SER A CA 1
ATOM 753 C C . SER A 1 94 ? 8.160 -6.471 6.818 1.00 89.44 94 SER A C 1
ATOM 755 O O . SER A 1 94 ? 8.611 -7.468 6.251 1.00 89.44 94 SER A O 1
ATOM 757 N N . MET A 1 95 ? 7.765 -5.377 6.161 1.00 90.88 95 MET A N 1
ATOM 758 C CA . MET A 1 95 ? 7.819 -5.215 4.701 1.00 90.88 95 MET A CA 1
ATOM 759 C C . MET A 1 95 ? 9.235 -5.279 4.120 1.00 90.88 95 MET A C 1
ATOM 761 O O . MET A 1 95 ? 9.400 -5.629 2.952 1.00 90.88 95 MET A O 1
ATOM 765 N N . SER A 1 96 ? 10.269 -5.013 4.923 1.00 90.06 96 SER A N 1
ATOM 766 C CA . SER A 1 96 ? 11.665 -5.205 4.506 1.00 90.06 96 SER A CA 1
ATOM 767 C C . SER A 1 96 ? 12.012 -6.676 4.259 1.00 90.06 96 SER A C 1
ATOM 769 O O . SER A 1 96 ? 12.938 -6.969 3.509 1.00 90.06 96 SER A O 1
ATOM 771 N N . ASN A 1 97 ? 11.246 -7.603 4.845 1.00 91.44 97 ASN A N 1
ATOM 772 C CA . ASN A 1 97 ? 11.399 -9.043 4.650 1.00 91.44 97 ASN A CA 1
ATOM 773 C C . ASN A 1 97 ? 10.531 -9.580 3.503 1.00 91.44 97 ASN A C 1
ATOM 775 O O . ASN A 1 97 ? 10.383 -10.798 3.367 1.00 91.44 97 ASN A O 1
ATOM 779 N N . TYR A 1 98 ? 9.922 -8.703 2.700 1.00 92.44 98 TYR A N 1
ATOM 780 C CA . TYR A 1 98 ? 9.141 -9.132 1.551 1.00 92.44 98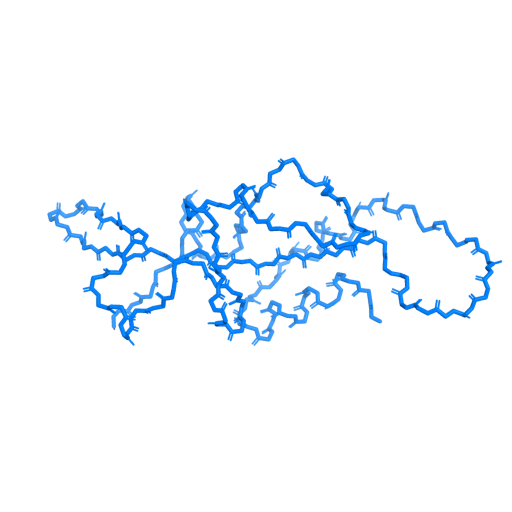 TYR A CA 1
ATOM 781 C C . TYR A 1 98 ? 10.049 -9.807 0.504 1.00 92.44 98 TYR A C 1
ATOM 783 O O . TYR A 1 98 ? 11.055 -9.222 0.093 1.00 92.44 98 TYR A O 1
ATOM 791 N N . PRO A 1 99 ? 9.730 -11.039 0.063 1.00 88.94 99 PRO A N 1
ATOM 792 C CA . PRO A 1 99 ? 10.617 -11.795 -0.806 1.00 88.94 99 PRO A CA 1
ATOM 793 C C . PRO A 1 99 ? 10.612 -11.244 -2.232 1.00 88.94 99 PRO A C 1
ATOM 795 O O . PRO A 1 99 ? 9.572 -11.142 -2.880 1.00 88.94 99 PRO A O 1
ATOM 798 N N . LEU A 1 100 ? 11.805 -10.977 -2.755 1.00 86.62 100 LEU A N 1
ATOM 799 C CA . LEU A 1 100 ? 12.001 -10.672 -4.166 1.00 86.62 100 LEU A CA 1
ATOM 800 C C . LEU A 1 100 ? 11.728 -11.917 -5.024 1.00 86.62 100 LEU A C 1
ATOM 802 O O . LEU A 1 100 ? 12.109 -13.040 -4.672 1.00 86.62 100 LEU A O 1
ATOM 806 N N . ARG A 1 101 ? 11.066 -11.731 -6.169 1.00 82.12 101 ARG A N 1
ATOM 807 C CA . ARG A 1 101 ? 10.831 -12.821 -7.126 1.00 82.12 101 ARG A CA 1
ATOM 808 C C . ARG A 1 101 ? 12.135 -13.218 -7.820 1.00 82.12 101 ARG A C 1
ATOM 810 O O . ARG A 1 101 ? 13.044 -12.416 -8.001 1.00 82.12 101 ARG A O 1
ATOM 817 N N . ARG A 1 102 ? 12.218 -14.475 -8.262 1.00 76.38 102 ARG A N 1
ATOM 818 C CA . ARG A 1 102 ? 13.375 -14.962 -9.029 1.00 76.38 102 ARG A CA 1
ATOM 819 C C . ARG A 1 102 ? 13.506 -14.161 -10.332 1.00 76.38 102 ARG A C 1
ATOM 821 O O . ARG A 1 102 ? 12.518 -14.053 -11.050 1.00 76.38 102 ARG A O 1
ATOM 828 N N . ARG A 1 103 ? 14.727 -13.709 -10.655 1.00 83.25 103 ARG A N 1
ATOM 829 C CA . ARG A 1 103 ? 15.076 -12.932 -11.868 1.00 83.25 103 ARG A CA 1
ATOM 830 C C . ARG A 1 103 ? 14.557 -11.487 -11.890 1.00 83.25 103 ARG A C 1
ATOM 832 O O . ARG A 1 103 ? 14.441 -10.906 -12.962 1.00 83.25 103 ARG A O 1
ATOM 839 N N . LEU A 1 104 ? 14.230 -10.937 -10.725 1.00 84.19 104 LEU A N 1
ATOM 840 C CA . LEU A 1 104 ? 13.873 -9.536 -10.553 1.00 84.19 104 LEU A CA 1
ATOM 841 C C . LEU A 1 104 ? 14.861 -8.862 -9.620 1.00 84.19 104 LEU A C 1
ATOM 843 O O . LEU A 1 104 ? 15.360 -9.515 -8.711 1.00 84.19 104 LEU A O 1
ATOM 847 N N . ASP A 1 105 ? 15.048 -7.564 -9.827 1.00 88.62 105 ASP A N 1
ATOM 848 C CA . ASP A 1 105 ? 15.725 -6.657 -8.910 1.00 88.62 105 ASP A CA 1
ATOM 849 C C . ASP A 1 105 ? 14.762 -5.528 -8.533 1.00 88.62 105 ASP A C 1
ATOM 851 O O . ASP A 1 105 ? 13.896 -5.138 -9.322 1.00 88.62 105 ASP A O 1
ATOM 855 N N . TRP A 1 106 ? 14.882 -5.012 -7.309 1.00 87.62 106 TRP A N 1
ATOM 856 C CA . TRP A 1 106 ? 14.069 -3.881 -6.874 1.00 87.62 106 TRP A CA 1
ATOM 857 C C . TRP A 1 106 ? 14.511 -2.611 -7.599 1.00 87.62 106 TRP A C 1
ATOM 859 O O . TRP A 1 106 ? 15.632 -2.142 -7.415 1.00 87.62 106 TRP A O 1
ATOM 869 N N . SER A 1 107 ? 13.612 -2.018 -8.382 1.00 88.38 107 SER A N 1
ATOM 870 C CA . SER A 1 107 ? 13.850 -0.703 -8.994 1.00 88.38 107 SER A CA 1
ATOM 871 C C . SER A 1 107 ? 13.796 0.436 -7.969 1.00 88.38 107 SER A C 1
ATOM 873 O O . SER A 1 107 ? 14.370 1.499 -8.189 1.00 88.38 107 SER A O 1
ATOM 875 N N . TRP A 1 108 ? 13.109 0.218 -6.846 1.00 87.88 108 TRP A N 1
ATOM 876 C CA . TRP A 1 108 ? 12.929 1.193 -5.775 1.00 87.88 108 TRP A CA 1
ATOM 877 C C . TRP A 1 108 ? 13.696 0.801 -4.510 1.00 87.88 108 TRP A C 1
ATOM 879 O O . TRP A 1 108 ? 13.724 -0.378 -4.159 1.00 87.88 108 TRP A O 1
ATOM 889 N N . PRO A 1 109 ? 14.277 1.772 -3.781 1.00 89.31 109 PRO A N 1
ATOM 890 C CA . PRO A 1 109 ? 15.048 1.488 -2.571 1.00 89.31 109 PRO A CA 1
ATOM 891 C C . PRO A 1 109 ? 14.170 1.066 -1.383 1.00 89.31 109 PRO A C 1
ATOM 893 O O . PRO A 1 109 ? 14.664 0.462 -0.433 1.00 89.31 109 PRO A O 1
ATOM 896 N N . SER A 1 110 ? 12.880 1.405 -1.413 1.00 91.69 110 SER A N 1
ATOM 897 C CA . SER A 1 110 ? 11.915 1.108 -0.359 1.00 91.69 110 SER A CA 1
ATOM 898 C C . SER A 1 110 ? 10.502 0.996 -0.923 1.00 91.69 110 SER A C 1
ATOM 900 O O . SER A 1 110 ? 10.228 1.413 -2.048 1.00 91.69 110 SER A O 1
ATOM 902 N N . TRP A 1 111 ? 9.589 0.467 -0.110 1.00 93.25 111 TRP A N 1
ATOM 903 C CA . TRP A 1 111 ? 8.158 0.548 -0.380 1.00 93.25 111 TRP A CA 1
ATOM 904 C C . TRP A 1 111 ? 7.682 1.999 -0.310 1.00 93.25 111 TRP A C 1
ATOM 906 O O . TRP A 1 111 ? 8.168 2.780 0.510 1.00 93.25 111 TRP A O 1
ATOM 916 N N . TYR A 1 112 ? 6.718 2.335 -1.162 1.00 92.25 112 TYR A N 1
ATOM 917 C CA . TYR A 1 112 ? 6.070 3.640 -1.190 1.00 92.25 112 TYR A CA 1
ATOM 918 C C . TYR A 1 112 ? 4.591 3.490 -0.863 1.00 92.25 112 TYR A C 1
ATOM 920 O O . TYR A 1 112 ? 3.954 2.508 -1.247 1.00 92.25 112 TYR A O 1
ATOM 928 N N . VAL A 1 113 ? 4.055 4.484 -0.160 1.00 92.94 113 VAL A N 1
ATOM 929 C CA . VAL A 1 113 ? 2.627 4.569 0.137 1.00 92.94 113 VAL A CA 1
ATOM 930 C C . VAL A 1 113 ? 1.921 5.193 -1.057 1.00 92.94 113 VAL A C 1
ATOM 932 O O . VAL A 1 113 ? 2.332 6.234 -1.572 1.00 92.94 113 VAL A O 1
ATOM 935 N N . LEU A 1 114 ? 0.862 4.535 -1.516 1.00 89.81 114 LEU A N 1
ATOM 936 C CA . LEU A 1 114 ? 0.085 4.992 -2.655 1.00 89.81 114 LEU A CA 1
ATOM 937 C C . LEU A 1 114 ? -0.904 6.075 -2.207 1.00 89.81 114 LEU A C 1
ATOM 939 O O . LEU A 1 114 ? -1.983 5.768 -1.710 1.00 89.81 114 LEU A O 1
ATOM 943 N N . MET A 1 115 ? -0.539 7.342 -2.411 1.00 89.25 115 MET A N 1
ATOM 944 C CA . MET A 1 115 ? -1.338 8.510 -2.010 1.00 89.25 115 MET A CA 1
ATOM 945 C C . MET A 1 115 ? -2.417 8.868 -3.044 1.00 89.25 115 MET A C 1
ATOM 947 O O . MET A 1 115 ? -2.491 10.000 -3.521 1.00 89.25 115 MET A O 1
ATOM 951 N N . LEU A 1 116 ? -3.214 7.883 -3.459 1.00 83.06 116 LEU A N 1
ATOM 952 C CA . LEU A 1 116 ? -4.304 8.101 -4.408 1.00 83.06 116 LEU A CA 1
ATOM 953 C C . LEU A 1 116 ? -5.629 8.317 -3.668 1.00 83.06 116 LEU A C 1
ATOM 955 O O . LEU A 1 116 ? -6.034 7.487 -2.861 1.00 83.06 116 LEU A O 1
ATOM 959 N N . HIS A 1 117 ? -6.346 9.378 -4.044 1.00 76.31 117 HIS A N 1
ATOM 960 C CA . HIS A 1 117 ? -7.689 9.732 -3.556 1.00 76.31 117 HIS A CA 1
ATOM 961 C C . HIS A 1 117 ? -7.758 10.172 -2.087 1.00 76.31 117 HIS A C 1
ATOM 963 O O . HIS A 1 117 ? -6.871 10.872 -1.611 1.00 76.31 117 HIS A O 1
ATOM 969 N N . ASP A 1 118 ? -8.884 9.866 -1.430 1.00 83.94 118 ASP A N 1
ATOM 970 C CA . ASP A 1 118 ? -9.238 10.287 -0.073 1.00 83.94 118 ASP A CA 1
ATOM 971 C C . ASP A 1 118 ? -8.539 9.389 0.949 1.00 83.94 118 ASP A C 1
ATOM 973 O O . ASP A 1 118 ? -9.139 8.535 1.605 1.00 83.94 118 ASP A O 1
ATOM 977 N N . VAL A 1 119 ? -7.222 9.540 0.983 1.00 89.31 119 VAL A N 1
ATOM 978 C CA . VAL A 1 119 ? -6.361 9.018 2.032 1.00 89.31 119 VAL A CA 1
ATOM 979 C C . VAL A 1 119 ? -5.951 10.168 2.940 1.00 89.31 119 VAL A C 1
ATOM 981 O O . VAL A 1 119 ? -5.854 11.317 2.502 1.00 89.31 119 VAL A O 1
ATOM 984 N N . ASP A 1 120 ? -5.698 9.871 4.209 1.00 90.31 120 ASP A N 1
ATOM 985 C CA . ASP A 1 120 ? -5.138 10.871 5.116 1.00 90.31 120 ASP A CA 1
ATOM 986 C C . ASP A 1 120 ? -3.656 11.176 4.812 1.00 90.31 120 ASP A C 1
ATOM 988 O O . ASP A 1 120 ? -3.058 10.641 3.878 1.00 90.31 120 ASP A O 1
ATOM 992 N N . GLU A 1 121 ? -3.038 12.042 5.617 1.00 91.12 121 GLU A N 1
ATOM 993 C CA . GLU A 1 121 ? -1.633 12.455 5.465 1.00 91.12 121 GLU A CA 1
ATOM 994 C C . GLU A 1 121 ? -0.632 11.288 5.531 1.00 91.12 121 GLU A C 1
ATOM 996 O O . GLU A 1 121 ? 0.486 11.406 5.029 1.00 91.12 121 GLU A O 1
ATOM 1001 N N . ALA A 1 122 ? -1.023 10.165 6.138 1.00 89.88 122 ALA A N 1
ATOM 1002 C CA . ALA A 1 122 ? -0.211 8.961 6.259 1.00 89.88 122 ALA A CA 1
ATOM 1003 C C . ALA A 1 122 ? -0.616 7.862 5.257 1.00 89.88 122 ALA A C 1
ATOM 1005 O O . ALA A 1 122 ? -0.008 6.792 5.255 1.00 89.88 122 ALA A O 1
ATOM 1006 N N . GLY A 1 123 ? -1.600 8.123 4.390 1.00 91.81 123 GLY A N 1
ATOM 1007 C CA . GLY A 1 123 ? -2.053 7.201 3.353 1.00 91.81 123 GLY A CA 1
ATOM 1008 C C . GLY A 1 123 ? -3.118 6.199 3.802 1.00 91.81 123 GLY A C 1
ATOM 1009 O O . GLY A 1 123 ? -3.338 5.206 3.107 1.00 91.81 123 GLY A O 1
ATOM 1010 N N . TRP A 1 124 ? -3.780 6.420 4.942 1.00 90.12 124 TRP A N 1
ATOM 1011 C CA . TRP A 1 124 ? -4.817 5.511 5.433 1.00 90.12 124 TRP A CA 1
ATOM 1012 C C . TRP A 1 124 ? -6.190 5.806 4.839 1.00 90.12 124 TRP A C 1
ATOM 1014 O O . TRP A 1 124 ? -6.616 6.957 4.741 1.00 90.12 124 TRP A O 1
ATOM 1024 N N . VAL A 1 125 ? -6.917 4.725 4.548 1.00 88.62 125 VAL A N 1
ATOM 1025 C CA . VAL A 1 125 ? -8.363 4.731 4.301 1.00 88.62 125 VAL A CA 1
ATOM 1026 C C . VAL A 1 125 ? -9.058 4.085 5.491 1.00 88.62 125 VAL A C 1
ATOM 1028 O O . VAL A 1 125 ? -8.632 3.040 5.987 1.00 88.62 125 VAL A O 1
ATOM 1031 N N . TYR A 1 126 ? -10.163 4.682 5.925 1.00 84.81 126 TYR A N 1
ATOM 1032 C CA . TYR A 1 126 ? -10.941 4.192 7.054 1.00 84.81 126 TYR A CA 1
ATOM 1033 C C . TYR A 1 126 ? -12.242 3.559 6.566 1.00 84.81 126 TYR A C 1
ATOM 1035 O O . TYR A 1 126 ? -13.031 4.199 5.874 1.00 84.81 126 TYR A O 1
AT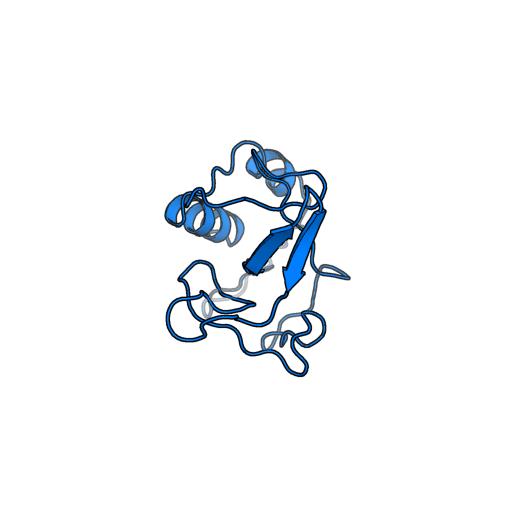OM 1043 N N . SER A 1 127 ? -12.494 2.312 6.966 1.00 78.12 127 SER A N 1
ATOM 1044 C CA . SER A 1 127 ? -13.822 1.724 6.798 1.00 78.12 127 SER A CA 1
ATOM 1045 C C . SER A 1 127 ? -14.772 2.344 7.828 1.00 78.12 127 SER A C 1
ATOM 1047 O O . SER A 1 127 ? -14.456 2.298 9.022 1.00 78.12 127 SER A O 1
ATOM 1049 N N . PRO A 1 128 ? -15.933 2.893 7.423 1.00 68.75 128 PRO A N 1
ATOM 1050 C CA . PRO A 1 128 ? -17.023 3.096 8.365 1.00 68.75 128 PRO A CA 1
ATOM 1051 C C . PRO A 1 128 ? -17.463 1.724 8.905 1.00 68.75 128 PRO A C 1
ATOM 1053 O O . PRO A 1 128 ? -17.367 0.722 8.191 1.00 68.75 128 PRO A O 1
ATOM 1056 N N . PHE A 1 129 ? -17.852 1.683 10.181 1.00 54.44 129 PHE A N 1
ATOM 1057 C CA . PHE A 1 129 ? -18.390 0.486 10.835 1.00 54.44 129 PHE A CA 1
ATOM 1058 C C . PHE A 1 129 ? -19.716 0.044 10.212 1.00 54.44 129 PHE A C 1
ATOM 1060 O O . PHE A 1 129 ? -20.492 0.938 9.798 1.00 54.44 129 PHE A O 1
#

Foldseek 3Di:
DALVVVVCVLCVVLVHDCPPVCVVVVPDCPPPPPDDDDDDDPDHPDHDFDKDADWDFDQDVNDTDTDQDDPDVVPDQHRIDGSVSHDDDADVSDPVRPDDDPPDDDPDPDDDADCGDPAPPVNDDDDDD

Radius of gyration: 18.03 Å; chains: 1; bounding box: 35×30×56 Å